Protein AF-A0A6G1EHA4-F1 (afdb_monomer_lite)

Structure (mmCIF, N/CA/C/O backbone):
data_AF-A0A6G1EHA4-F1
#
_entry.id   AF-A0A6G1EHA4-F1
#
loop_
_atom_site.group_PDB
_atom_site.id
_atom_site.type_symbol
_atom_site.label_atom_id
_atom_site.label_alt_id
_atom_site.label_comp_id
_atom_site.label_asym_id
_atom_site.label_entity_id
_atom_site.label_seq_id
_atom_site.pdbx_PDB_ins_code
_atom_site.Cartn_x
_atom_site.Cartn_y
_atom_site.Cartn_z
_atom_site.occupancy
_atom_site.B_iso_or_equiv
_atom_site.auth_seq_id
_atom_site.auth_comp_id
_atom_site.auth_asym_id
_atom_site.auth_atom_id
_atom_site.pdbx_PDB_model_num
ATOM 1 N N . MET A 1 1 ? 24.459 12.448 -22.379 1.00 54.12 1 MET A N 1
ATOM 2 C CA . MET A 1 1 ? 23.536 11.575 -21.620 1.00 54.12 1 MET A CA 1
ATOM 3 C C . MET A 1 1 ? 24.269 11.178 -20.347 1.00 54.12 1 MET A C 1
ATOM 5 O O . MET A 1 1 ? 25.401 10.737 -20.466 1.00 54.12 1 MET A O 1
ATOM 9 N N . ALA A 1 2 ? 23.710 11.429 -19.158 1.00 61.53 2 ALA A N 1
ATOM 10 C CA . ALA A 1 2 ? 24.418 11.293 -17.870 1.00 61.53 2 ALA A CA 1
ATOM 11 C C . ALA A 1 2 ? 24.850 9.851 -17.520 1.00 61.53 2 ALA A C 1
ATOM 13 O O . ALA A 1 2 ? 25.640 9.648 -16.604 1.00 61.53 2 ALA A O 1
ATOM 14 N N . PHE A 1 3 ? 24.382 8.863 -18.283 1.00 59.91 3 PHE A N 1
ATOM 15 C CA . PHE A 1 3 ? 24.796 7.471 -18.194 1.00 59.91 3 PHE A CA 1
ATOM 16 C C . PHE A 1 3 ? 25.517 7.102 -19.492 1.00 59.91 3 PHE A C 1
ATOM 18 O O . PHE A 1 3 ? 24.941 7.219 -20.574 1.00 59.91 3 PHE A O 1
ATOM 25 N N . ASN A 1 4 ? 26.785 6.697 -19.394 1.00 67.69 4 ASN A N 1
ATOM 26 C CA . ASN A 1 4 ? 27.608 6.237 -20.518 1.00 67.69 4 ASN A CA 1
ATOM 27 C C . ASN A 1 4 ? 27.203 4.813 -20.942 1.00 67.69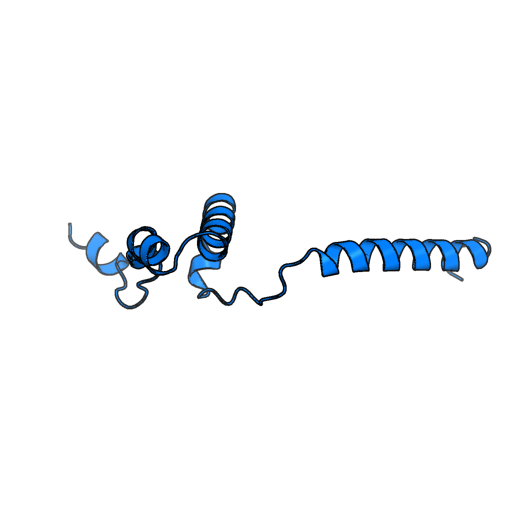 4 ASN A C 1
ATOM 29 O O . ASN A 1 4 ? 28.003 3.882 -20.908 1.00 67.69 4 ASN A O 1
ATOM 33 N N . VAL A 1 5 ? 25.918 4.629 -21.232 1.00 67.69 5 VAL A N 1
ATOM 34 C CA . VAL A 1 5 ? 25.291 3.341 -21.521 1.00 67.69 5 VAL A CA 1
ATOM 35 C C . VAL A 1 5 ? 24.518 3.489 -22.834 1.00 67.69 5 VAL A C 1
ATOM 37 O O . VAL A 1 5 ? 23.908 4.542 -23.050 1.00 67.69 5 VAL A O 1
ATOM 40 N N . PRO A 1 6 ? 24.535 2.480 -23.724 1.00 78.38 6 PRO A N 1
ATOM 41 C CA . PRO A 1 6 ? 23.730 2.503 -24.940 1.00 78.38 6 PRO A CA 1
ATOM 42 C C . PRO A 1 6 ? 22.263 2.813 -24.616 1.00 78.38 6 PRO A C 1
ATOM 44 O O . PRO A 1 6 ? 21.699 2.239 -23.682 1.00 78.38 6 PRO A O 1
ATOM 47 N N . GLY A 1 7 ? 21.650 3.732 -25.372 1.00 71.50 7 GLY A N 1
ATOM 48 C CA . GLY A 1 7 ? 20.299 4.242 -25.092 1.00 71.50 7 GLY A CA 1
ATOM 49 C C . GLY A 1 7 ? 19.232 3.146 -25.000 1.00 71.50 7 GLY A C 1
ATOM 50 O O . GLY A 1 7 ? 18.279 3.283 -24.243 1.00 71.50 7 GLY A O 1
ATOM 51 N N . GLU A 1 8 ? 19.439 2.022 -25.683 1.00 76.50 8 GLU A N 1
ATOM 52 C CA . GLU A 1 8 ? 18.601 0.818 -25.623 1.00 76.50 8 GLU A CA 1
ATOM 53 C C . GLU A 1 8 ? 18.395 0.306 -24.188 1.00 76.50 8 GLU A C 1
ATOM 55 O O . GLU A 1 8 ? 17.268 0.009 -23.796 1.00 76.50 8 GLU A O 1
ATOM 60 N N . TYR A 1 9 ? 19.441 0.295 -23.358 1.00 78.62 9 TYR A N 1
ATOM 61 C CA . TYR A 1 9 ? 19.327 -0.132 -21.960 1.00 78.62 9 TYR A CA 1
ATOM 62 C C . TYR A 1 9 ? 18.563 0.872 -21.098 1.00 78.62 9 TYR A C 1
ATOM 64 O O . TYR A 1 9 ? 17.905 0.476 -20.138 1.00 78.62 9 TYR A O 1
ATOM 72 N N . LEU A 1 10 ? 18.615 2.162 -21.442 1.00 80.69 10 LEU A N 1
ATOM 73 C CA . LEU A 1 10 ? 17.834 3.188 -20.754 1.00 80.69 10 LEU A CA 1
ATOM 74 C C . LEU A 1 10 ? 16.337 2.990 -21.020 1.00 80.69 10 LEU A C 1
ATOM 76 O O . LEU A 1 10 ? 15.538 3.075 -20.091 1.00 80.69 10 LEU A O 1
ATOM 80 N N . TYR A 1 11 ? 15.965 2.668 -22.262 1.00 83.44 11 TYR A N 1
ATOM 81 C CA . TYR A 1 11 ? 14.577 2.372 -22.622 1.00 83.44 11 TYR A CA 1
ATOM 82 C C . TYR A 1 11 ? 14.073 1.087 -21.963 1.00 83.44 11 TYR A C 1
ATOM 84 O O . TYR A 1 11 ? 12.962 1.073 -21.438 1.00 83.44 11 TYR A O 1
ATOM 92 N N . ILE A 1 12 ? 14.896 0.035 -21.924 1.00 86.00 12 ILE A N 1
ATOM 93 C CA . ILE A 1 12 ? 14.547 -1.217 -21.239 1.00 86.00 12 ILE A CA 1
ATOM 94 C C . ILE A 1 12 ? 14.403 -0.983 -19.729 1.00 86.00 12 ILE A C 1
ATOM 96 O O . ILE A 1 12 ? 13.418 -1.416 -19.137 1.00 86.00 12 ILE A O 1
ATOM 100 N N . GLY A 1 13 ? 15.331 -0.253 -19.104 1.00 84.44 13 GLY A N 1
ATOM 101 C CA . GLY A 1 13 ? 15.260 0.083 -17.681 1.00 84.44 13 GLY A CA 1
ATOM 102 C C . GLY A 1 13 ? 14.026 0.917 -17.332 1.00 84.44 13 GLY A C 1
ATOM 103 O O . GLY A 1 13 ? 13.343 0.621 -16.353 1.00 84.44 13 GLY A O 1
ATOM 104 N N . ALA A 1 14 ? 13.689 1.905 -18.165 1.00 87.88 14 ALA A N 1
ATOM 105 C CA . ALA A 1 14 ? 12.473 2.696 -18.007 1.00 87.88 14 ALA A CA 1
ATOM 106 C C . ALA A 1 14 ? 11.209 1.835 -18.160 1.00 87.88 14 ALA A C 1
ATOM 108 O O . ALA A 1 14 ? 10.295 1.954 -17.351 1.00 87.88 14 ALA A O 1
ATOM 109 N N . ALA A 1 15 ? 11.168 0.933 -19.145 1.00 89.50 15 ALA A N 1
ATOM 110 C CA . ALA A 1 15 ? 10.034 0.036 -19.348 1.00 89.50 15 ALA A CA 1
ATOM 111 C C . ALA A 1 15 ? 9.830 -0.911 -18.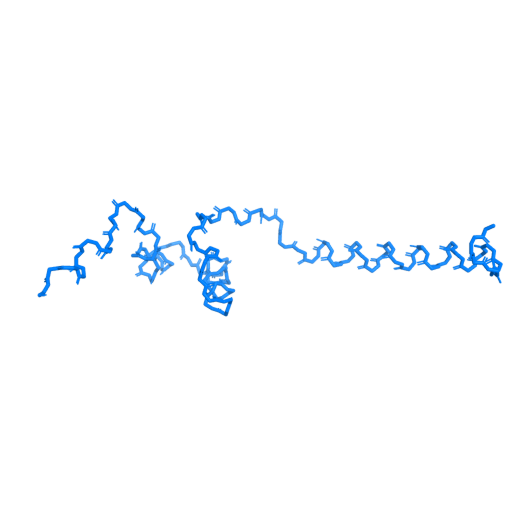156 1.00 89.50 15 ALA A C 1
ATOM 113 O O . ALA A 1 15 ? 8.713 -1.041 -17.661 1.00 89.50 15 ALA A O 1
ATOM 114 N N . VAL A 1 16 ? 10.906 -1.522 -17.649 1.00 91.75 16 VAL A N 1
ATOM 115 C CA . VAL A 1 16 ? 10.849 -2.389 -16.461 1.00 91.75 16 VAL A CA 1
ATOM 116 C C . VAL A 1 16 ? 10.384 -1.602 -15.237 1.00 91.75 16 VAL A C 1
ATOM 118 O O . VAL A 1 16 ? 9.495 -2.061 -14.524 1.00 91.75 16 VAL A O 1
ATOM 121 N N . PHE A 1 17 ? 10.932 -0.405 -15.016 1.00 91.12 17 PHE A N 1
ATOM 122 C CA . PHE A 1 17 ? 10.521 0.457 -13.909 1.00 91.12 17 PHE A CA 1
ATOM 123 C C . PHE A 1 17 ? 9.031 0.806 -13.979 1.00 91.12 17 PHE A C 1
ATOM 125 O O . PHE A 1 17 ? 8.327 0.648 -12.986 1.00 91.12 17 PHE A O 1
ATOM 132 N N . VAL A 1 18 ? 8.541 1.224 -15.150 1.00 92.31 18 VAL A N 1
ATOM 133 C CA . VAL A 1 18 ? 7.129 1.577 -15.354 1.00 92.31 18 VAL A CA 1
ATOM 134 C C . VAL A 1 18 ? 6.223 0.377 -15.096 1.00 92.31 18 VAL A C 1
ATOM 136 O O . VAL A 1 18 ? 5.250 0.511 -14.366 1.00 92.31 18 VAL A O 1
ATOM 139 N N . VAL A 1 19 ? 6.552 -0.803 -15.628 1.00 93.12 19 VAL A N 1
ATOM 140 C CA . VAL A 1 19 ? 5.732 -2.010 -15.433 1.00 93.12 19 VAL A CA 1
ATOM 141 C C . VAL A 1 19 ? 5.668 -2.409 -13.959 1.00 93.12 19 VAL A C 1
ATOM 143 O O . VAL A 1 19 ? 4.580 -2.645 -13.440 1.00 93.12 19 VAL A O 1
ATOM 146 N N . VAL A 1 20 ? 6.810 -2.445 -13.266 1.00 89.94 20 VAL A N 1
ATOM 147 C CA . VAL A 1 20 ? 6.860 -2.787 -11.834 1.00 89.94 20 VAL A CA 1
ATOM 148 C C . VAL A 1 20 ? 6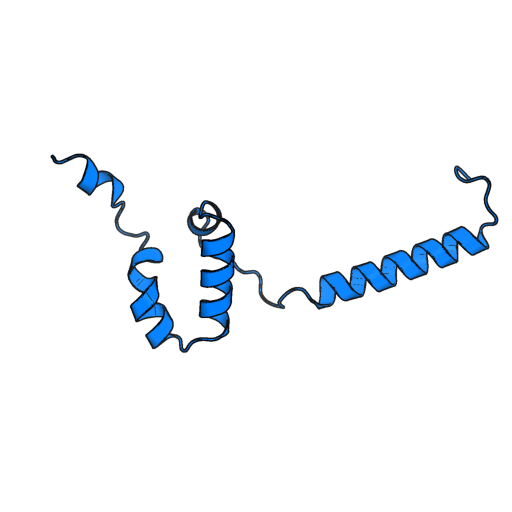.094 -1.759 -11.003 1.00 89.94 20 VAL A C 1
ATOM 150 O O . VAL A 1 20 ? 5.313 -2.131 -10.131 1.00 89.94 20 VAL A O 1
ATOM 153 N N . PHE A 1 21 ? 6.275 -0.472 -11.295 1.00 90.88 21 PHE A N 1
ATOM 154 C CA . PHE A 1 21 ? 5.573 0.605 -10.608 1.00 90.88 21 PHE A CA 1
ATOM 155 C C . PHE A 1 21 ? 4.055 0.524 -10.816 1.00 90.88 21 PHE A C 1
ATOM 157 O O . PHE A 1 21 ? 3.303 0.616 -9.851 1.00 90.88 21 PHE A O 1
ATOM 164 N N . CYS A 1 22 ? 3.600 0.287 -12.049 1.00 86.94 22 CYS A N 1
ATOM 165 C CA . CYS A 1 22 ? 2.181 0.134 -12.355 1.00 86.94 22 CYS A CA 1
ATOM 166 C C . CYS A 1 22 ? 1.557 -1.060 -11.629 1.00 86.94 22 CYS A C 1
ATOM 168 O O . CYS A 1 22 ? 0.446 -0.929 -11.137 1.00 86.94 22 CYS A O 1
ATOM 170 N N . ILE A 1 23 ? 2.258 -2.193 -11.512 1.00 86.69 23 ILE A N 1
ATOM 171 C CA . ILE A 1 23 ? 1.755 -3.351 -10.755 1.00 86.69 23 ILE A CA 1
ATOM 172 C C . ILE A 1 23 ? 1.574 -2.995 -9.273 1.00 86.69 23 ILE A C 1
ATOM 174 O O . ILE A 1 23 ? 0.530 -3.297 -8.709 1.00 86.69 23 ILE A O 1
ATOM 178 N N . ILE A 1 24 ? 2.549 -2.315 -8.658 1.00 84.44 24 ILE A N 1
ATOM 179 C CA . ILE A 1 24 ? 2.463 -1.889 -7.249 1.00 84.44 24 ILE A CA 1
ATOM 180 C C . ILE A 1 24 ? 1.326 -0.881 -7.041 1.00 84.44 24 ILE A C 1
ATOM 182 O O . ILE A 1 24 ? 0.621 -0.955 -6.040 1.00 84.44 24 ILE A O 1
ATOM 186 N N . GLU A 1 25 ? 1.138 0.067 -7.962 1.00 78.31 25 GLU A N 1
ATOM 187 C CA . GLU A 1 25 ? 0.029 1.025 -7.878 1.00 78.31 25 GLU A CA 1
ATOM 188 C C . GLU A 1 25 ? -1.336 0.371 -8.113 1.00 78.31 25 GLU A C 1
ATOM 190 O O . GLU A 1 25 ? -2.296 0.734 -7.447 1.00 78.31 25 GLU A O 1
ATOM 195 N N . MET A 1 26 ? -1.435 -0.610 -9.013 1.00 77.06 26 MET A N 1
ATOM 196 C CA . MET A 1 26 ? -2.675 -1.361 -9.242 1.00 77.06 26 MET A CA 1
ATOM 197 C C . MET A 1 26 ? -3.019 -2.320 -8.094 1.00 77.06 26 MET A C 1
ATOM 199 O O . MET A 1 26 ? -4.184 -2.671 -7.938 1.00 77.06 26 MET A O 1
ATOM 203 N N . ASP A 1 27 ? -2.028 -2.735 -7.301 1.00 75.94 27 ASP A N 1
ATOM 204 C CA . ASP A 1 27 ? -2.221 -3.506 -6.064 1.00 75.94 27 ASP A CA 1
ATOM 205 C C . ASP A 1 27 ? -2.672 -2.618 -4.891 1.00 75.94 27 ASP A C 1
ATOM 207 O O . ASP A 1 27 ? -3.053 -3.111 -3.826 1.00 75.94 27 ASP A O 1
ATOM 211 N N . LYS A 1 28 ? -2.668 -1.286 -5.062 1.00 68.44 28 LYS A N 1
ATOM 212 C CA . LYS A 1 28 ? -3.261 -0.410 -4.058 1.00 68.44 28 LYS A CA 1
ATOM 213 C C . LYS A 1 28 ? -4.786 -0.507 -4.103 1.00 68.44 28 LYS A C 1
ATOM 215 O O . LYS A 1 28 ? -5.384 -0.525 -5.176 1.00 68.44 28 LYS A O 1
ATOM 220 N N . PRO A 1 29 ? -5.438 -0.513 -2.935 1.00 64.06 29 PRO A N 1
ATOM 221 C CA . PRO A 1 29 ? -6.890 -0.535 -2.854 1.00 64.06 29 PRO A CA 1
ATOM 222 C C . PRO A 1 29 ? -7.514 0.705 -3.515 1.00 64.06 29 PRO A C 1
ATOM 224 O O . PRO A 1 29 ? -7.087 1.835 -3.288 1.00 64.06 29 PRO A O 1
ATOM 227 N N . ASP A 1 30 ? -8.571 0.462 -4.293 1.00 54.81 30 ASP A N 1
ATOM 228 C CA . ASP A 1 30 ? -9.270 1.395 -5.199 1.00 54.81 30 ASP A CA 1
ATOM 229 C C . ASP A 1 30 ? -10.009 2.555 -4.491 1.00 54.81 30 ASP A C 1
ATOM 231 O O . ASP A 1 30 ? -10.598 3.429 -5.125 1.00 54.81 30 ASP A O 1
ATOM 235 N N . LYS A 1 31 ? -10.003 2.587 -3.152 1.00 52.84 31 LYS A N 1
ATOM 236 C CA . LYS A 1 31 ? -10.682 3.618 -2.358 1.00 52.84 31 LYS A CA 1
ATOM 237 C C . LYS A 1 31 ? -9.673 4.423 -1.539 1.00 52.84 31 LYS A C 1
ATOM 239 O O . LYS A 1 31 ? -8.895 3.827 -0.792 1.00 52.84 31 LYS A O 1
ATOM 244 N N . PRO A 1 32 ? -9.702 5.769 -1.602 1.00 51.00 32 PRO A N 1
ATOM 245 C CA . PRO A 1 32 ? -8.966 6.580 -0.647 1.00 51.00 32 PRO A CA 1
ATOM 246 C C . PRO A 1 32 ? -9.536 6.297 0.743 1.00 51.00 32 PRO A C 1
ATOM 248 O O . PRO A 1 32 ? -10.706 6.565 1.017 1.00 51.00 32 PRO A O 1
ATOM 251 N N . HIS A 1 33 ? -8.711 5.722 1.614 1.00 57.03 33 HIS A N 1
ATOM 252 C CA . HIS A 1 33 ? -9.047 5.492 3.012 1.00 57.03 33 HIS A CA 1
ATOM 253 C C . HIS A 1 33 ? -9.087 6.829 3.756 1.00 57.03 33 HIS A C 1
ATOM 255 O O . HIS A 1 33 ? -8.203 7.129 4.547 1.00 57.03 33 HIS A O 1
ATOM 261 N N . ASN A 1 34 ? -10.076 7.680 3.508 1.00 57.38 34 ASN A N 1
ATOM 262 C CA . ASN A 1 34 ? -10.249 8.895 4.298 1.00 57.38 34 ASN A CA 1
ATOM 263 C C . ASN A 1 34 ? -10.872 8.533 5.651 1.00 57.38 34 ASN A C 1
ATOM 265 O O . ASN A 1 34 ? -12.019 8.862 5.931 1.00 57.38 34 ASN A O 1
ATOM 269 N N . PHE A 1 35 ? -10.105 7.820 6.477 1.00 64.25 35 PHE A N 1
ATOM 270 C CA . PHE A 1 35 ? -10.317 7.839 7.914 1.00 64.25 35 PHE A CA 1
ATOM 271 C C . PHE A 1 35 ? -10.044 9.247 8.429 1.00 64.25 35 PHE A C 1
ATOM 273 O O . PHE A 1 35 ? -9.291 10.018 7.820 1.00 64.25 35 PHE A O 1
ATOM 280 N N . GLU A 1 36 ? -10.642 9.570 9.566 1.00 64.81 36 GLU A N 1
ATOM 281 C CA . GLU A 1 36 ? -10.342 10.820 10.241 1.00 64.81 36 GLU A CA 1
ATOM 282 C C . GLU A 1 36 ? -8.841 10.913 10.582 1.00 64.81 36 GLU A C 1
ATOM 284 O O . GLU A 1 36 ? -8.189 9.882 10.805 1.00 64.81 36 GLU A O 1
ATOM 289 N N . PRO A 1 37 ? -8.256 12.129 10.606 1.00 66.25 37 PRO A N 1
ATOM 290 C CA . PRO A 1 37 ? -6.815 12.330 10.794 1.00 66.25 37 PRO A CA 1
ATOM 291 C C . PRO A 1 37 ? -6.230 11.625 12.027 1.00 66.25 37 PRO A C 1
ATOM 293 O O . PRO A 1 37 ? -5.058 11.253 12.040 1.00 66.25 37 PRO A O 1
ATOM 296 N N . GLU A 1 38 ? -7.043 11.410 13.056 1.00 67.62 38 GLU A N 1
ATOM 297 C CA . GLU A 1 38 ? -6.654 10.825 14.341 1.00 67.62 38 GLU A CA 1
ATOM 298 C C . GLU A 1 38 ? -6.341 9.324 14.246 1.00 67.62 38 GLU A C 1
ATOM 300 O O . GLU A 1 38 ? -5.419 8.841 14.905 1.00 67.62 38 GLU A O 1
ATOM 305 N N . ILE A 1 39 ? -6.989 8.594 13.331 1.00 72.25 39 ILE A N 1
ATOM 306 C CA . ILE A 1 39 ? -6.703 7.172 13.065 1.00 72.25 39 ILE A CA 1
ATOM 307 C C . ILE A 1 39 ? -5.301 6.989 12.464 1.00 72.25 39 ILE A C 1
ATOM 309 O O . ILE A 1 39 ? -4.645 5.961 12.651 1.00 72.25 39 ILE A O 1
ATOM 313 N N . TYR A 1 40 ? -4.774 8.014 11.788 1.00 67.19 40 TYR A N 1
ATOM 314 C CA . TYR A 1 40 ? -3.409 7.992 11.268 1.00 67.19 40 TYR A CA 1
ATOM 315 C C . TYR A 1 40 ? -2.336 8.149 12.348 1.00 67.19 40 TYR A C 1
ATOM 317 O O . TYR A 1 40 ? -1.185 7.783 12.096 1.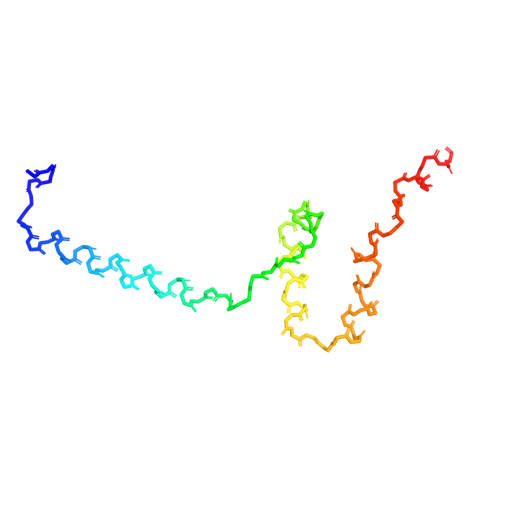00 67.19 40 TYR A O 1
ATOM 325 N N . MET A 1 41 ? -2.704 8.631 13.538 1.00 74.94 41 MET A N 1
ATOM 326 C CA . MET A 1 41 ? -1.811 8.709 14.698 1.00 74.94 41 MET A CA 1
ATOM 327 C C . MET A 1 41 ? -1.740 7.399 15.493 1.00 74.94 41 MET A C 1
ATOM 329 O O . MET A 1 41 ? -0.908 7.278 16.393 1.00 74.94 41 MET A O 1
ATOM 333 N N . MET A 1 42 ? -2.568 6.406 15.156 1.00 76.12 42 MET A N 1
ATOM 334 C CA . MET A 1 42 ? -2.509 5.082 15.767 1.00 76.12 42 MET A CA 1
ATOM 335 C C . MET A 1 42 ? -1.236 4.325 15.368 1.00 76.12 42 MET A C 1
ATOM 337 O O . MET A 1 42 ? -0.622 4.561 14.322 1.00 76.12 42 MET A O 1
ATOM 341 N N . GLU A 1 43 ? -0.860 3.364 16.211 1.00 81.12 43 GLU A N 1
ATOM 342 C CA . GLU A 1 43 ? 0.230 2.435 15.928 1.00 81.12 43 GLU A CA 1
ATOM 343 C C . GLU A 1 43 ? -0.036 1.687 14.606 1.00 81.12 43 GLU A C 1
ATOM 345 O O . GLU A 1 43 ? -1.172 1.323 14.289 1.00 81.12 43 GLU A O 1
ATOM 350 N N . ARG A 1 44 ? 1.014 1.516 13.789 1.00 75.12 44 ARG A N 1
ATOM 351 C CA . ARG A 1 44 ? 0.888 1.067 12.394 1.00 75.12 44 ARG A CA 1
ATOM 352 C C . ARG A 1 44 ? 0.183 -0.284 12.285 1.00 75.12 44 ARG A C 1
ATOM 354 O O . ARG A 1 44 ? -0.670 -0.422 11.417 1.00 75.12 44 ARG A O 1
ATOM 361 N N . SER A 1 45 ? 0.500 -1.241 13.157 1.00 76.56 45 SER A N 1
ATOM 362 C CA . SER A 1 45 ? -0.131 -2.563 13.119 1.00 76.56 45 SER A CA 1
ATOM 363 C C . SER A 1 45 ? -1.613 -2.517 13.510 1.00 76.56 45 SER A C 1
ATOM 365 O O . SER A 1 45 ? -2.441 -3.166 12.870 1.00 76.56 45 SER A O 1
ATOM 367 N N . ALA A 1 46 ? -1.974 -1.693 14.500 1.00 79.00 46 ALA A N 1
ATOM 368 C CA . ALA A 1 46 ? -3.362 -1.479 14.901 1.00 79.00 46 ALA A CA 1
ATOM 369 C C . ALA A 1 46 ? -4.190 -0.825 13.785 1.00 79.00 46 ALA A C 1
ATOM 371 O O . ALA A 1 46 ? -5.321 -1.240 13.531 1.00 79.00 46 ALA A O 1
ATOM 372 N N . ARG A 1 47 ? -3.607 0.149 13.078 1.00 81.56 47 ARG A N 1
ATOM 373 C CA . ARG A 1 47 ? -4.239 0.791 11.922 1.00 81.56 47 ARG A CA 1
ATOM 374 C C . ARG A 1 47 ? -4.424 -0.186 10.765 1.00 81.56 47 ARG A C 1
ATOM 376 O O . ARG A 1 47 ? -5.524 -0.275 10.236 1.00 81.56 47 ARG A O 1
ATOM 383 N N . ASP A 1 48 ? -3.389 -0.936 10.395 1.00 80.31 48 ASP A N 1
ATOM 384 C CA . ASP A 1 48 ? -3.463 -1.887 9.278 1.00 80.31 48 ASP A CA 1
ATOM 385 C C . ASP A 1 48 ? -4.529 -2.969 9.550 1.00 80.31 48 ASP A C 1
ATOM 387 O O . ASP A 1 48 ? -5.275 -3.352 8.649 1.00 80.31 48 ASP A O 1
ATOM 391 N N . LYS A 1 49 ? -4.682 -3.386 10.815 1.00 83.50 49 LYS A N 1
ATOM 392 C CA . LYS A 1 49 ? -5.759 -4.283 11.250 1.00 83.50 49 LYS A CA 1
ATOM 393 C C . LYS A 1 49 ? -7.145 -3.634 11.178 1.00 83.50 49 LYS A C 1
ATOM 395 O O . LYS A 1 49 ? -8.071 -4.265 10.687 1.00 83.50 49 LYS A O 1
ATOM 400 N N . LEU A 1 50 ? -7.297 -2.393 11.643 1.00 82.62 50 LEU A N 1
ATOM 401 C CA . LEU A 1 50 ? -8.571 -1.664 11.580 1.00 82.62 50 LEU A CA 1
ATOM 402 C C . LEU A 1 50 ? -9.031 -1.462 10.127 1.00 82.62 50 LEU A C 1
ATOM 404 O O . LEU A 1 50 ? -10.208 -1.629 9.820 1.00 82.62 50 LEU A O 1
ATOM 408 N N . ILE A 1 51 ? -8.089 -1.184 9.223 1.00 79.06 51 ILE A N 1
ATOM 409 C CA . ILE A 1 51 ? -8.339 -1.075 7.781 1.00 79.06 51 ILE A CA 1
ATOM 410 C C . ILE A 1 51 ? -8.751 -2.429 7.188 1.00 79.06 51 ILE A C 1
ATOM 412 O O . ILE A 1 51 ? -9.694 -2.498 6.400 1.00 79.06 51 ILE A O 1
ATOM 416 N N . ALA A 1 52 ? -8.056 -3.509 7.549 1.00 83.50 52 ALA A N 1
ATOM 417 C CA . ALA A 1 52 ? -8.386 -4.849 7.071 1.00 83.50 52 ALA A CA 1
ATOM 418 C C . ALA A 1 52 ? -9.781 -5.294 7.538 1.00 83.50 52 ALA A C 1
ATOM 420 O O . ALA A 1 52 ? -10.570 -5.792 6.734 1.00 83.50 52 ALA A O 1
ATOM 421 N N . ASP A 1 53 ? -10.107 -5.055 8.807 1.00 83.81 53 ASP A N 1
ATOM 422 C CA . ASP A 1 53 ? -11.399 -5.408 9.391 1.00 83.81 53 ASP A CA 1
ATOM 423 C C . ASP A 1 53 ? -12.533 -4.574 8.766 1.00 83.81 53 ASP A C 1
ATOM 425 O O . ASP A 1 53 ? -13.564 -5.138 8.408 1.00 83.81 53 ASP A O 1
ATOM 429 N N . TYR A 1 54 ? -12.327 -3.273 8.512 1.00 78.44 54 TYR A N 1
ATOM 430 C CA . TYR A 1 54 ? -13.304 -2.421 7.808 1.00 78.44 54 TYR A CA 1
ATOM 431 C C . TYR A 1 54 ? -13.663 -2.948 6.413 1.00 78.44 54 TYR A C 1
ATOM 433 O O . TYR A 1 54 ? -14.806 -2.855 5.974 1.00 78.44 54 TYR A O 1
ATOM 441 N N . ASN A 1 55 ? -12.681 -3.507 5.707 1.00 77.56 55 ASN A N 1
ATOM 442 C CA . ASN A 1 55 ? -12.855 -3.980 4.336 1.00 77.56 55 ASN A CA 1
ATOM 443 C C . ASN A 1 55 ? -13.401 -5.413 4.237 1.00 77.56 55 ASN A C 1
ATOM 445 O O . ASN A 1 55 ? -13.764 -5.841 3.141 1.00 77.56 55 ASN A O 1
ATOM 449 N N . THR A 1 56 ? -13.419 -6.174 5.336 1.00 82.12 56 THR A N 1
ATOM 450 C CA . THR A 1 56 ? -13.745 -7.612 5.318 1.00 82.12 56 THR A CA 1
ATOM 451 C C . THR A 1 56 ? -14.906 -8.008 6.227 1.00 82.12 56 THR A C 1
ATOM 453 O O . THR A 1 56 ? -15.477 -9.079 6.022 1.00 82.12 56 THR A O 1
ATOM 456 N N . MET A 1 57 ? -15.275 -7.171 7.200 1.00 81.69 57 MET A N 1
ATOM 457 C CA . MET A 1 57 ? -16.391 -7.418 8.117 1.00 81.69 57 MET A CA 1
ATOM 458 C C . MET A 1 57 ? -17.688 -6.740 7.655 1.00 81.69 57 MET A C 1
ATOM 460 O O . MET A 1 57 ? -17.665 -5.779 6.884 1.00 81.69 57 MET A O 1
ATOM 464 N N . ASP A 1 58 ? -18.829 -7.236 8.147 1.00 84.56 58 ASP A N 1
ATOM 465 C CA . ASP A 1 58 ? -20.103 -6.529 8.009 1.00 84.56 58 ASP A CA 1
ATOM 466 C C . ASP A 1 58 ? -20.073 -5.203 8.786 1.00 84.56 58 ASP A C 1
ATOM 468 O O . ASP A 1 58 ? -19.413 -5.076 9.820 1.00 84.56 58 ASP A O 1
ATOM 472 N N . ILE A 1 59 ? -20.800 -4.206 8.282 1.00 75.06 59 ILE A N 1
ATOM 473 C CA . ILE A 1 59 ? -20.811 -2.847 8.834 1.00 75.06 59 ILE A CA 1
ATOM 474 C C . ILE A 1 59 ? -21.302 -2.836 10.290 1.00 75.06 59 ILE A C 1
ATOM 476 O O . ILE A 1 59 ? -20.777 -2.065 11.095 1.00 75.06 59 ILE A O 1
ATOM 480 N N . TRP A 1 60 ? -22.275 -3.679 10.650 1.00 81.12 60 TRP A N 1
ATOM 481 C CA . TRP A 1 60 ? -22.807 -3.735 12.013 1.00 81.12 60 TRP A CA 1
ATOM 482 C C . TRP A 1 60 ? -21.803 -4.354 12.988 1.00 81.12 60 TRP A C 1
ATOM 484 O O . TRP A 1 60 ? -21.565 -3.777 14.049 1.00 81.12 60 TRP A O 1
ATOM 494 N N . ASP A 1 61 ? -21.145 -5.444 12.588 1.00 83.12 61 ASP A N 1
ATOM 495 C CA . ASP A 1 61 ? -20.096 -6.104 13.379 1.00 83.12 61 ASP A CA 1
ATOM 496 C C . ASP A 1 61 ? -18.869 -5.197 13.553 1.00 83.12 61 ASP A C 1
ATOM 498 O O . ASP A 1 61 ? -18.240 -5.143 14.614 1.00 83.12 61 ASP A O 1
ATOM 502 N N . PHE A 1 62 ? -18.519 -4.454 12.501 1.00 83.12 62 PHE A N 1
ATOM 503 C CA . PHE A 1 62 ? -17.446 -3.473 12.552 1.00 83.12 62 PHE A CA 1
ATOM 504 C C . PHE A 1 62 ? -17.780 -2.340 13.530 1.00 83.12 62 PHE A C 1
ATOM 506 O O . PHE A 1 62 ? -16.936 -1.964 14.342 1.00 83.12 62 PHE A O 1
ATOM 513 N N . ASN A 1 63 ? -19.012 -1.826 13.496 1.00 77.69 63 ASN A N 1
ATOM 514 C CA . ASN A 1 63 ? -19.447 -0.753 14.385 1.00 77.69 63 ASN A CA 1
ATOM 515 C C . ASN A 1 63 ? -19.571 -1.207 15.849 1.00 77.69 63 ASN A C 1
ATOM 517 O O . ASN A 1 63 ? -19.234 -0.444 16.747 1.00 77.69 63 ASN A O 1
ATOM 521 N N . GLU A 1 64 ? -19.982 -2.446 16.120 1.00 84.12 64 GLU A N 1
ATOM 522 C CA . GLU A 1 64 ? -19.983 -2.984 17.489 1.00 84.12 64 GLU A CA 1
ATOM 523 C C . GLU A 1 64 ? -18.559 -3.085 18.059 1.00 84.12 64 GLU A C 1
ATOM 525 O O . GLU A 1 64 ? -18.317 -2.792 19.229 1.00 84.12 64 GLU A O 1
ATOM 530 N N . LYS A 1 65 ? -17.588 -3.446 17.215 1.00 83.62 65 LYS A N 1
ATOM 531 C CA . LYS A 1 65 ? -16.194 -3.657 17.619 1.00 83.62 65 LYS A CA 1
ATOM 532 C C . LYS A 1 65 ? -15.357 -2.376 17.685 1.00 83.62 65 LYS A C 1
ATOM 534 O O . LYS A 1 65 ? -14.464 -2.275 18.525 1.00 83.62 65 LYS A O 1
ATOM 539 N N . TYR A 1 66 ? -15.602 -1.427 16.784 1.00 80.56 66 TYR A N 1
ATOM 540 C CA . TYR A 1 66 ? -14.782 -0.224 16.592 1.00 80.56 66 TYR A CA 1
ATOM 541 C C . TYR A 1 66 ? -15.557 1.086 16.747 1.00 80.56 66 TYR A C 1
ATOM 543 O O . TYR A 1 66 ? -14.944 2.147 16.665 1.00 80.56 66 TYR A O 1
ATOM 551 N N . GLY A 1 67 ? -16.867 1.045 17.002 1.00 75.88 67 GLY A N 1
ATOM 552 C CA . GLY A 1 67 ? -17.717 2.235 17.086 1.00 75.88 67 GLY A CA 1
ATOM 553 C C . GLY A 1 67 ? -17.232 3.246 18.117 1.00 75.88 67 GLY A C 1
ATOM 554 O O . GLY A 1 67 ? -17.205 4.434 17.832 1.00 75.88 67 GLY A O 1
ATOM 555 N N . GLU A 1 68 ? -16.727 2.790 19.267 1.00 75.19 68 GLU A N 1
ATOM 556 C CA . GLU A 1 68 ? -16.116 3.694 20.246 1.00 75.19 68 GLU A CA 1
ATOM 557 C C . GLU A 1 68 ? -14.802 4.318 19.766 1.00 75.19 68 GLU A C 1
ATOM 559 O O . GLU A 1 68 ? -14.490 5.439 20.145 1.00 75.19 68 GLU A O 1
ATOM 564 N N . LEU A 1 69 ? -13.992 3.605 18.980 1.00 74.31 69 LEU A N 1
ATOM 565 C CA . LEU A 1 69 ? -12.743 4.147 18.427 1.00 74.31 69 LEU A CA 1
ATOM 566 C C . LEU A 1 69 ? -13.005 5.173 17.317 1.00 74.31 69 LEU A C 1
ATOM 568 O O . LEU A 1 69 ? -12.115 5.954 16.993 1.00 74.31 69 LEU A O 1
ATOM 572 N N . LEU A 1 70 ? -14.209 5.143 16.748 1.00 70.44 70 LEU A N 1
ATOM 573 C CA . LEU A 1 70 ? -14.685 6.031 15.692 1.00 70.44 70 LEU A CA 1
ATOM 574 C C . LEU A 1 70 ? -15.647 7.108 16.216 1.00 70.44 70 LEU A C 1
ATOM 576 O O . LEU A 1 70 ? -16.153 7.907 15.431 1.00 70.44 70 LEU A O 1
ATOM 580 N N . ASP A 1 71 ? -15.903 7.138 17.526 1.00 70.00 71 ASP A N 1
ATOM 581 C CA . ASP A 1 71 ? -16.629 8.221 18.177 1.00 70.00 71 ASP A CA 1
ATOM 582 C C . ASP A 1 71 ? -15.651 9.337 18.562 1.00 70.00 71 ASP A C 1
ATOM 584 O O . ASP A 1 71 ? -15.018 9.315 19.620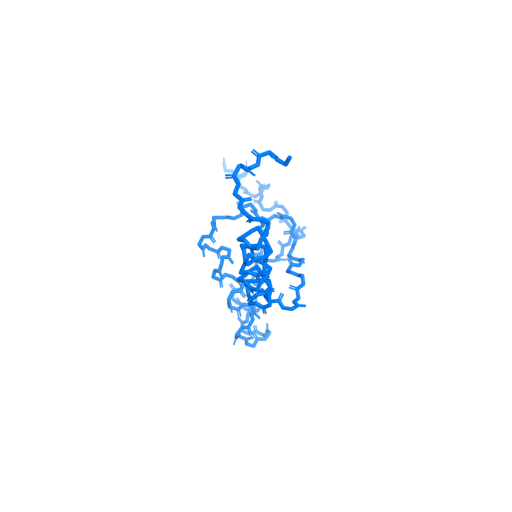 1.00 70.00 71 ASP A O 1
ATOM 588 N N . PHE A 1 72 ? -15.525 10.315 17.667 1.00 65.81 72 PHE A N 1
ATOM 589 C CA . PHE A 1 72 ? -14.687 11.506 17.844 1.00 65.81 72 PHE A CA 1
ATOM 590 C C . PHE A 1 72 ? -15.451 12.681 18.472 1.00 65.81 72 PHE A C 1
ATOM 592 O O . PHE A 1 72 ? -14.900 13.766 18.657 1.00 65.81 72 PHE A O 1
ATOM 599 N N . THR A 1 73 ? -16.737 12.498 18.795 1.00 64.06 73 THR A N 1
ATOM 600 C CA . THR A 1 73 ? -17.586 13.580 19.319 1.00 64.06 73 THR A CA 1
ATOM 601 C C . THR A 1 73 ? -17.330 13.879 20.795 1.00 64.06 73 THR A C 1
ATOM 603 O O . THR A 1 73 ? -17.642 14.975 21.266 1.00 64.06 73 THR A O 1
ATOM 606 N N . VAL A 1 74 ? -16.724 12.932 21.514 1.00 62.53 74 VAL A N 1
ATOM 607 C CA . VAL A 1 74 ? -16.365 13.052 22.927 1.00 62.53 74 VAL A CA 1
ATOM 608 C C . VAL A 1 74 ? -14.843 13.037 23.061 1.00 62.53 74 VAL A C 1
ATOM 610 O O . VAL A 1 74 ? -14.200 12.005 22.862 1.00 62.53 74 VAL A O 1
ATOM 613 N N . ASP A 1 75 ? -14.244 14.167 23.451 1.00 57.53 75 ASP A N 1
ATOM 614 C CA . ASP A 1 75 ? -12.818 14.220 23.793 1.00 57.53 75 ASP A CA 1
ATOM 615 C C . ASP A 1 75 ? -12.604 13.528 25.151 1.00 57.53 75 ASP A C 1
ATOM 617 O O . ASP A 1 75 ? -12.595 14.147 26.215 1.00 57.53 75 ASP A O 1
ATOM 621 N N . ARG A 1 76 ? -12.454 12.197 25.133 1.00 57.66 76 ARG A N 1
ATOM 622 C CA . ARG A 1 76 ? -12.229 11.374 26.341 1.00 57.66 76 ARG A CA 1
ATOM 623 C C . ARG A 1 76 ? -10.948 11.742 27.108 1.00 57.66 76 ARG A C 1
ATOM 625 O O . ARG A 1 76 ? -10.720 11.223 28.199 1.00 57.66 76 ARG A O 1
ATOM 632 N N . ARG A 1 77 ? -10.119 12.658 26.589 1.00 52.09 77 ARG A N 1
ATOM 633 C CA . ARG A 1 77 ? -9.010 13.271 27.339 1.00 52.09 77 ARG A CA 1
ATOM 634 C C . ARG A 1 77 ? -9.490 14.028 28.576 1.00 52.09 77 ARG A C 1
ATOM 636 O O . ARG A 1 77 ? -8.774 14.032 29.576 1.00 52.09 77 ARG A O 1
ATOM 643 N N . ASP A 1 78 ? -10.696 14.592 28.545 1.00 47.84 78 ASP A N 1
ATOM 644 C CA . ASP A 1 78 ? -11.239 15.365 29.667 1.00 47.84 78 ASP A CA 1
ATOM 645 C C . ASP A 1 78 ? -11.754 14.485 30.822 1.00 47.84 78 ASP A C 1
ATOM 647 O O . ASP A 1 78 ? -11.854 14.952 31.959 1.00 47.84 78 ASP A O 1
ATOM 651 N N . GLU A 1 79 ? -12.012 13.193 30.586 1.00 49.59 79 GLU A N 1
ATOM 652 C CA . GLU A 1 79 ? -12.426 12.252 31.641 1.00 49.59 79 GLU A CA 1
ATOM 653 C C . GLU A 1 79 ? -11.239 11.684 32.436 1.00 49.59 79 GLU A C 1
ATOM 655 O O . GLU A 1 79 ? -11.399 11.291 33.590 1.00 49.59 79 GLU A O 1
ATOM 660 N N . ILE A 1 80 ? -10.024 11.713 31.875 1.00 48.19 80 ILE A N 1
ATOM 661 C CA . ILE A 1 80 ? -8.807 11.189 32.525 1.00 48.19 80 ILE A CA 1
ATOM 662 C C . ILE A 1 80 ? -8.210 12.200 33.531 1.00 48.19 80 ILE A C 1
ATOM 664 O O . ILE A 1 80 ? -7.444 11.817 34.411 1.00 48.19 80 ILE A O 1
ATOM 668 N N . VAL A 1 81 ? -8.584 13.487 33.471 1.00 43.88 81 VAL A N 1
ATOM 669 C CA . VAL A 1 81 ? -8.043 14.549 34.354 1.00 43.88 81 VAL A CA 1
ATOM 670 C C . VAL A 1 81 ? -8.889 14.772 35.625 1.00 43.88 81 VAL A C 1
ATOM 672 O O . VAL A 1 81 ? -8.517 15.558 36.496 1.00 43.88 81 VAL A O 1
ATOM 675 N N . LYS A 1 82 ? -10.000 14.045 35.804 1.00 37.78 82 LYS A N 1
ATOM 676 C CA . LYS A 1 82 ? -10.742 14.001 37.077 1.00 37.78 82 LYS A CA 1
ATOM 677 C C . LYS A 1 82 ? -10.451 12.711 37.851 1.00 37.78 82 LYS A C 1
ATOM 679 O O . 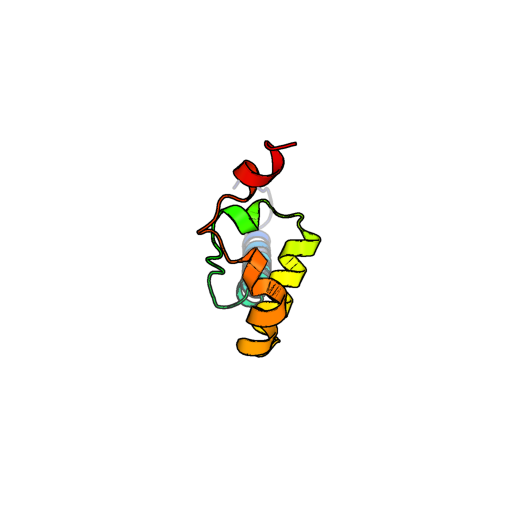LYS A 1 82 ? -11.318 11.853 37.993 1.00 37.78 82 LYS A O 1
ATOM 684 N N . SER A 1 83 ? -9.248 12.616 38.415 1.00 33.78 83 SER A N 1
ATOM 685 C CA . SER A 1 83 ? -8.976 11.783 39.598 1.00 33.78 83 SER A CA 1
ATOM 686 C C . SER A 1 83 ? -8.103 12.537 40.586 1.00 33.78 83 SER A C 1
ATOM 688 O O . SER A 1 83 ? -7.039 13.016 40.131 1.00 33.78 83 SER A O 1
#

pLDDT: mean 72.9, std 13.32, range [33.78, 93.12]

Foldseek 3Di:
DVDPDPVVVVVVVVVVVVVVVVVVVVPDDPDDPPDPPVLVVDDPVVSVVLVVCVVPDDPVVNCVVCVVVSPPVDPCVVVVPPD

Sequence (83 aa):
MAFNVPGEYLYIGAAVFVVVFCIIEMDKPDKPHNFEPEIYMMERSARDKLIADYNTMDIWDFNEKYGELLDFTVDRRDEIVKS

Secondary structure (DSSP, 8-state):
--S-S-HHHHHHHHHHHHHHHHHHHHTS-SS-----GGGGGS-HHHHHHHHHHHHHS-HHHHHHHHTTTT--SS-THHHHT--

InterPro domains:
  IPR034569 Photosynthetic NDH subunit of subcomplex B 5, chloroplastic [PTHR36399] (1-82)

Organism: NCBI:txid110450

Radius of gyration: 22.22 Å; chains: 1; bounding box: 50×23×65 Å